Protein AF-A0A7S0N5S9-F1 (afdb_monomer)

Nearest PDB structures (foldseek):
  4yvo-assembly1_A  TM=8.922E-01  e=2.909E-02  Arabidopsis thaliana
  7t7t-assembly1_A  TM=8.648E-01  e=2.860E-01  Citrus unshiu
  3sf4-assembly3_C  TM=7.806E-01  e=2.323E-01  Homo sapiens
  8glv-assembly1_Lf  TM=6.794E-01  e=1.246E-01  Chlamydomonas reinhardtii
  4jhr-assembly1_A  TM=6.491E-01  e=4.114E-01  Mus musculus

Foldseek 3Di:
DVLVVVVVVLVVQLVCLDPPHPPPDVQVSLLSNLVSLQVVLVSCVVVVNLVSSLVSLVSSQVSVVVHPDHPQNLSSLQSNLVSCVVVVNNVSSVVSNVVSVVVVVVVVVD

Solvent-accessible surface area (backbone atoms only — not comparable to full-atom values): 5860 Å² total; per-residue (Å²): 116,68,70,61,52,50,49,54,52,40,53,50,50,45,56,56,37,36,94,92,32,89,59,85,49,69,64,66,31,46,55,54,32,24,53,35,25,41,52,49,14,55,52,26,43,78,72,68,37,44,71,60,12,49,57,27,35,55,51,17,51,57,46,46,76,74,42,97,78,61,97,59,66,34,58,53,25,46,52,48,17,55,46,30,43,78,70,71,39,48,73,62,13,52,51,26,43,50,53,20,48,54,47,50,55,56,66,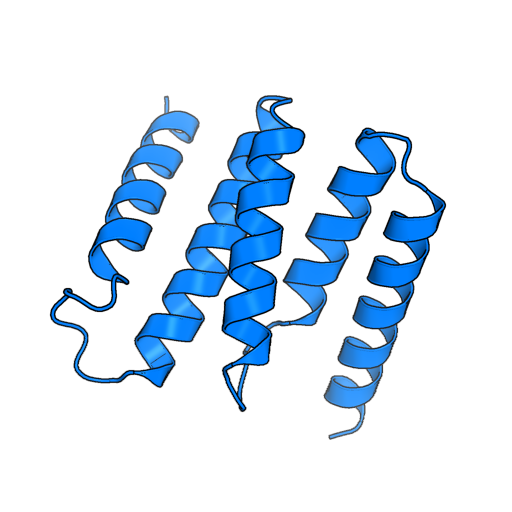73,75,112

pLDDT: mean 89.34, std 10.8, range [50.88, 98.31]

Organism: NCBI:txid233186

Structure (mmCIF, N/CA/C/O backbone):
data_AF-A0A7S0N5S9-F1
#
_entry.id   AF-A0A7S0N5S9-F1
#
loop_
_atom_site.group_PDB
_atom_site.id
_atom_site.type_symbol
_atom_site.label_atom_id
_atom_site.label_alt_id
_atom_site.label_comp_id
_atom_site.label_asym_id
_atom_site.label_entity_id
_atom_site.label_seq_id
_atom_site.pdbx_PDB_ins_code
_atom_site.Cartn_x
_atom_site.Cartn_y
_atom_site.Cartn_z
_atom_site.occupancy
_atom_site.B_iso_or_equiv
_atom_site.auth_seq_id
_atom_site.auth_comp_id
_atom_site.auth_asym_id
_atom_site.auth_atom_id
_atom_site.pdbx_PDB_model_num
ATOM 1 N N . GLU A 1 1 ? -14.930 15.633 -8.779 1.00 61.25 1 GLU A N 1
ATOM 2 C CA . GLU A 1 1 ? -14.316 15.708 -10.122 1.00 61.25 1 GLU A CA 1
ATOM 3 C C . GLU A 1 1 ? -12.839 15.323 -10.116 1.00 61.25 1 GLU A C 1
ATOM 5 O O . GLU A 1 1 ? -12.475 14.407 -10.840 1.00 61.25 1 GLU A O 1
ATOM 10 N N . ASP A 1 2 ? -11.989 15.913 -9.269 1.00 78.44 2 ASP A N 1
ATOM 11 C CA . ASP A 1 2 ? -10.543 15.595 -9.294 1.00 78.44 2 ASP A CA 1
ATOM 12 C C . ASP A 1 2 ? -10.176 14.230 -8.695 1.00 78.44 2 ASP A C 1
ATOM 14 O O . ASP A 1 2 ? -9.189 13.610 -9.092 1.00 78.44 2 ASP A O 1
ATOM 18 N N . TYR A 1 3 ? -11.014 13.709 -7.794 1.00 77.38 3 TYR A N 1
ATOM 19 C CA . TYR A 1 3 ? -10.805 12.396 -7.183 1.00 77.38 3 TYR A CA 1
ATOM 20 C C . TYR A 1 3 ? -10.887 11.249 -8.201 1.00 77.38 3 TYR A C 1
ATOM 22 O O . TYR A 1 3 ? -10.079 10.326 -8.170 1.00 77.38 3 TYR A O 1
ATOM 30 N N . ASP A 1 4 ? -11.829 11.325 -9.141 1.00 83.38 4 ASP A N 1
ATOM 31 C CA . ASP A 1 4 ? -12.010 10.290 -10.160 1.00 83.38 4 ASP A CA 1
ATOM 32 C C . ASP A 1 4 ? -10.986 10.450 -11.304 1.00 83.38 4 ASP A C 1
ATOM 34 O O . ASP A 1 4 ? -10.510 9.456 -11.844 1.00 83.38 4 ASP A O 1
ATOM 38 N N . LYS A 1 5 ? -10.513 11.675 -11.588 1.00 89.69 5 LYS A N 1
ATOM 39 C CA . LYS A 1 5 ? -9.351 11.894 -12.475 1.00 89.69 5 LYS A CA 1
ATOM 40 C C . LYS A 1 5 ? -8.073 11.260 -11.918 1.00 89.69 5 LYS A C 1
ATOM 42 O O . LYS A 1 5 ? -7.307 10.665 -12.672 1.00 89.69 5 LYS A O 1
ATOM 47 N N . SER A 1 6 ? -7.849 11.353 -10.604 1.00 88.00 6 SER A N 1
ATOM 48 C CA . SER A 1 6 ? -6.721 10.683 -9.939 1.00 88.00 6 SER A CA 1
ATOM 49 C C . SER A 1 6 ? -6.774 9.167 -10.144 1.00 88.00 6 SER A C 1
ATOM 51 O O . SER A 1 6 ? -5.766 8.547 -10.481 1.00 88.00 6 SER A O 1
ATOM 53 N N . TYR A 1 7 ? -7.965 8.571 -10.049 1.00 91.38 7 TYR A N 1
ATOM 54 C CA . TYR A 1 7 ? -8.152 7.152 -10.339 1.00 91.38 7 TYR A CA 1
ATOM 55 C C . TYR A 1 7 ? -7.771 6.782 -11.774 1.00 91.38 7 TYR A C 1
ATOM 57 O O . TYR A 1 7 ? -7.017 5.831 -11.969 1.00 91.38 7 TYR A O 1
ATOM 65 N N . GLU A 1 8 ? -8.232 7.543 -12.768 1.00 92.94 8 GLU A N 1
ATOM 66 C CA . GLU A 1 8 ? -7.880 7.307 -14.175 1.00 92.94 8 GLU A CA 1
ATOM 67 C C . GLU A 1 8 ? -6.361 7.366 -14.402 1.00 92.94 8 GLU A C 1
ATOM 69 O O . GLU A 1 8 ? -5.780 6.493 -15.054 1.00 92.94 8 GLU A O 1
ATOM 74 N N . LEU A 1 9 ? -5.686 8.348 -13.795 1.00 93.25 9 LEU A N 1
ATOM 75 C CA . LEU A 1 9 ? -4.228 8.465 -13.855 1.00 93.25 9 LEU A CA 1
ATOM 76 C C . LEU A 1 9 ? -3.528 7.263 -13.205 1.00 93.25 9 LEU A C 1
ATOM 78 O O . LEU A 1 9 ? -2.589 6.715 -13.785 1.00 93.25 9 LEU A O 1
ATOM 82 N N . LEU A 1 10 ? -4.008 6.804 -12.048 1.00 93.38 10 LEU A N 1
ATOM 83 C CA . LEU A 1 10 ? -3.471 5.623 -11.366 1.00 93.38 10 LEU A CA 1
ATOM 84 C C . LEU A 1 10 ? -3.692 4.337 -12.174 1.00 93.38 10 LEU A C 1
ATOM 86 O O . LEU A 1 10 ? -2.798 3.496 -12.253 1.00 93.38 10 LEU A O 1
ATOM 90 N N . ARG A 1 11 ? -4.849 4.181 -12.826 1.00 93.25 11 ARG A N 1
ATOM 91 C CA . ARG A 1 11 ? -5.130 3.047 -13.723 1.00 93.25 11 ARG A CA 1
ATOM 92 C C . ARG A 1 11 ? -4.207 3.044 -14.935 1.00 93.25 11 ARG A C 1
ATOM 94 O O . ARG A 1 11 ? -3.698 1.989 -15.315 1.00 93.25 11 ARG A O 1
ATOM 101 N N . LYS A 1 12 ? -3.940 4.218 -15.510 1.00 92.06 12 LYS A N 1
ATOM 102 C CA . LYS A 1 12 ? -2.970 4.369 -16.597 1.00 92.06 12 LYS A CA 1
ATOM 103 C C . LYS A 1 12 ? -1.550 4.024 -16.136 1.00 92.06 12 LYS A C 1
ATOM 105 O O . LYS A 1 12 ? -0.857 3.289 -16.835 1.00 92.06 12 LYS A O 1
ATOM 110 N N . ALA A 1 13 ? -1.132 4.483 -14.956 1.00 90.75 13 ALA A N 1
ATOM 111 C CA . ALA A 1 13 ? 0.166 4.134 -14.375 1.00 90.75 13 ALA A CA 1
ATOM 112 C C . ALA A 1 13 ? 0.304 2.618 -14.111 1.00 90.75 13 ALA A C 1
ATOM 114 O O . ALA A 1 13 ? 1.338 2.025 -14.423 1.00 90.75 13 ALA A O 1
ATOM 115 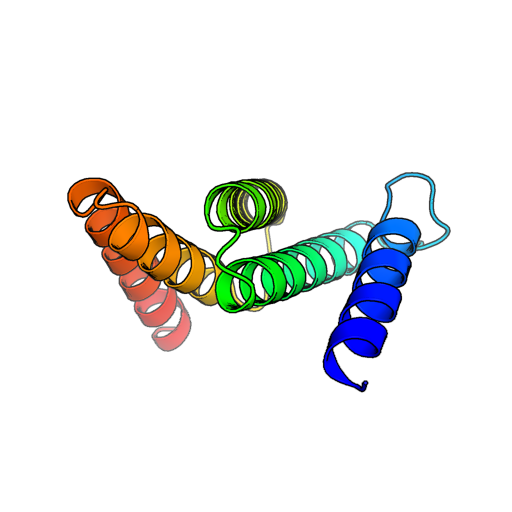N N . GLU A 1 14 ? -0.748 1.950 -13.626 1.00 90.88 14 GLU A N 1
ATOM 116 C CA . GLU A 1 14 ? -0.749 0.491 -13.422 1.00 90.88 14 GLU A CA 1
ATOM 117 C C . GLU A 1 14 ? -0.578 -0.268 -14.753 1.00 90.88 14 GLU A C 1
ATOM 119 O O . GLU A 1 14 ? 0.122 -1.284 -14.815 1.00 90.88 14 GLU A O 1
ATOM 124 N N . ALA A 1 15 ? -1.196 0.231 -15.829 1.00 89.81 15 ALA A N 1
ATOM 125 C CA . ALA A 1 15 ? -1.061 -0.334 -17.169 1.00 89.81 15 ALA A CA 1
ATOM 126 C C . ALA A 1 15 ? 0.363 -0.154 -17.728 1.00 89.81 15 ALA A C 1
ATOM 128 O O . ALA A 1 15 ? 0.950 -1.101 -18.249 1.00 89.81 15 ALA A O 1
ATOM 129 N N . LEU A 1 16 ? 0.948 1.035 -17.564 1.00 87.56 16 LEU A N 1
ATOM 130 C CA . LEU A 1 16 ? 2.304 1.353 -18.032 1.00 87.56 16 LEU A CA 1
ATOM 131 C C . LEU A 1 16 ? 3.410 0.639 -17.246 1.00 87.56 16 LEU A C 1
ATOM 133 O O . LEU A 1 16 ? 4.539 0.547 -17.716 1.00 87.56 16 LEU A O 1
ATOM 137 N N . THR A 1 17 ? 3.094 0.116 -16.065 1.00 86.06 17 THR A N 1
ATOM 138 C CA . THR A 1 17 ? 4.026 -0.647 -15.227 1.00 86.06 17 THR A CA 1
ATOM 139 C C . THR A 1 17 ? 3.821 -2.160 -15.337 1.00 86.06 17 THR A C 1
ATOM 141 O O . THR A 1 17 ? 4.348 -2.922 -14.524 1.00 86.06 17 THR A O 1
ATOM 144 N N . GLN A 1 18 ? 3.043 -2.640 -16.316 1.00 81.62 18 GLN A N 1
ATOM 145 C CA . GLN A 1 18 ? 2.936 -4.076 -16.587 1.00 81.62 18 GLN A CA 1
ATOM 146 C C . GLN A 1 18 ? 4.247 -4.665 -17.139 1.00 81.62 18 GLN A C 1
ATOM 148 O O . GLN A 1 18 ? 5.048 -3.951 -17.748 1.00 81.62 18 GLN A O 1
ATOM 153 N N . PRO A 1 19 ? 4.483 -5.980 -16.960 1.00 70.19 19 PRO A N 1
ATOM 154 C CA . PRO A 1 19 ? 5.649 -6.657 -17.532 1.00 70.19 19 PRO A CA 1
ATOM 155 C C . PRO A 1 19 ? 5.774 -6.480 -19.056 1.00 70.19 19 PRO A C 1
ATOM 157 O O . PRO A 1 19 ? 6.884 -6.430 -19.575 1.00 70.19 19 PRO A O 1
ATOM 160 N N . SER A 1 20 ? 4.647 -6.318 -19.756 1.00 68.25 20 SER A N 1
ATOM 161 C CA . SER A 1 20 ? 4.560 -6.082 -21.204 1.00 68.25 20 SER A CA 1
ATOM 162 C C . SER A 1 20 ? 4.865 -4.643 -21.643 1.00 68.25 20 SER A C 1
ATOM 164 O O . SER A 1 20 ? 4.927 -4.377 -22.841 1.00 68.25 20 SER A O 1
ATOM 166 N N . ALA A 1 21 ? 5.024 -3.705 -20.706 1.00 61.09 21 ALA A N 1
ATOM 167 C CA . ALA A 1 21 ? 5.209 -2.290 -21.003 1.00 61.09 21 ALA A CA 1
ATOM 168 C C . ALA A 1 21 ? 6.694 -1.892 -21.100 1.00 61.09 21 ALA A C 1
ATOM 170 O O . ALA A 1 21 ? 7.559 -2.468 -20.441 1.00 61.09 21 ALA A O 1
ATOM 171 N N . PHE A 1 22 ? 6.952 -0.859 -21.908 1.00 58.94 22 PHE A N 1
ATOM 172 C CA . PHE A 1 22 ? 8.239 -0.347 -22.417 1.00 58.94 22 PHE A CA 1
ATOM 173 C C . PHE A 1 22 ? 9.269 0.129 -21.362 1.00 58.94 22 PHE A C 1
ATOM 175 O O . PHE A 1 22 ? 10.305 0.683 -21.718 1.00 58.94 22 PHE A O 1
ATOM 182 N N . LEU A 1 23 ? 9.017 -0.043 -20.060 1.00 59.84 23 LEU A N 1
ATOM 183 C CA . LEU A 1 23 ? 9.957 0.371 -19.014 1.00 59.84 23 LEU A CA 1
ATOM 184 C C . LEU A 1 23 ? 11.187 -0.550 -19.022 1.00 59.84 23 LEU A C 1
ATOM 186 O O . LEU A 1 23 ? 11.120 -1.693 -18.570 1.00 59.84 23 LEU A O 1
ATOM 190 N N . ALA A 1 24 ? 12.303 -0.038 -19.545 1.00 57.44 24 ALA A N 1
ATOM 191 C CA . ALA A 1 24 ? 13.542 -0.787 -19.759 1.00 57.44 24 ALA A CA 1
ATOM 192 C C . ALA A 1 24 ? 14.155 -1.340 -18.459 1.00 57.44 24 ALA A C 1
ATOM 194 O O . ALA A 1 24 ? 14.736 -2.422 -18.465 1.00 57.44 24 ALA A O 1
ATOM 195 N N . GLU A 1 25 ? 13.963 -0.657 -17.327 1.00 69.88 25 GLU A N 1
ATOM 196 C CA . GLU A 1 25 ? 14.490 -1.092 -16.033 1.00 69.88 25 GLU A CA 1
ATOM 197 C C . GLU A 1 25 ? 13.439 -1.852 -15.215 1.00 69.88 25 GLU A C 1
ATOM 199 O O . GLU A 1 25 ? 12.408 -1.309 -14.805 1.00 69.88 25 GLU A O 1
ATOM 204 N N . HIS A 1 26 ? 13.717 -3.133 -14.956 1.00 76.38 26 HIS A N 1
ATOM 205 C CA . HIS A 1 26 ? 12.857 -4.023 -14.170 1.00 76.38 26 HIS A CA 1
ATOM 206 C C . HIS A 1 26 ? 12.578 -3.460 -12.764 1.00 76.38 26 HIS A C 1
ATOM 208 O O . HIS A 1 26 ? 11.426 -3.417 -12.342 1.00 76.38 26 HIS A O 1
ATOM 214 N N . LYS A 1 27 ? 13.605 -2.932 -12.086 1.00 80.50 27 LYS A N 1
ATOM 215 C CA . LYS A 1 27 ? 13.517 -2.357 -10.733 1.00 80.50 27 LYS A CA 1
ATOM 216 C C . LYS A 1 27 ? 12.595 -1.137 -10.656 1.00 80.50 27 LYS A C 1
ATOM 218 O O . LYS A 1 27 ? 11.599 -1.165 -9.939 1.00 80.50 27 LYS A O 1
ATOM 223 N N . SER A 1 28 ? 12.896 -0.088 -11.428 1.00 82.19 28 SER A N 1
ATOM 224 C CA . SER A 1 28 ? 12.124 1.166 -11.430 1.00 82.19 28 SER A CA 1
ATOM 225 C C . SER A 1 28 ? 10.641 0.918 -11.729 1.00 82.19 28 SER A C 1
ATOM 227 O O . SER A 1 28 ? 9.749 1.454 -11.069 1.00 82.19 28 SER A O 1
ATOM 229 N N . ARG A 1 29 ? 10.363 -0.004 -12.658 1.00 86.38 29 ARG A N 1
ATOM 230 C CA . ARG A 1 29 ? 9.003 -0.449 -12.964 1.00 86.38 29 ARG A CA 1
ATOM 231 C C . ARG A 1 29 ? 8.306 -1.106 -11.775 1.00 86.38 29 ARG A C 1
ATOM 233 O O . ARG A 1 29 ? 7.139 -0.796 -11.545 1.00 86.38 29 ARG A O 1
ATOM 240 N N . LEU A 1 30 ? 8.965 -2.020 -11.061 1.00 87.06 30 LEU A N 1
ATOM 241 C CA . LEU A 1 30 ? 8.366 -2.704 -9.912 1.00 87.06 30 LEU A CA 1
ATOM 242 C C . LEU A 1 30 ? 8.082 -1.734 -8.759 1.00 87.06 30 LEU A C 1
ATOM 244 O O . LEU A 1 30 ? 6.970 -1.760 -8.230 1.00 87.06 30 LEU A O 1
ATOM 248 N N . ASN A 1 31 ? 9.010 -0.823 -8.454 1.00 87.62 31 ASN A N 1
ATOM 249 C CA . ASN A 1 31 ? 8.808 0.200 -7.420 1.00 87.62 31 ASN A CA 1
ATOM 250 C C . ASN A 1 31 ? 7.643 1.131 -7.785 1.00 87.62 31 ASN A C 1
ATOM 252 O O . ASN A 1 31 ? 6.724 1.334 -6.988 1.00 87.62 31 ASN A O 1
ATOM 256 N N . LEU A 1 32 ? 7.596 1.612 -9.03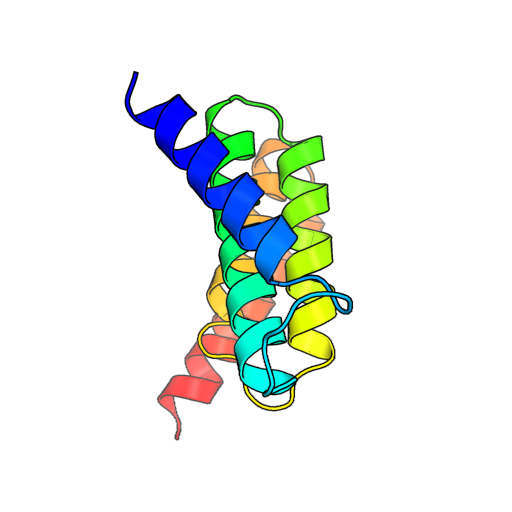3 1.00 89.12 32 LEU A N 1
ATOM 257 C CA . LEU A 1 32 ? 6.491 2.447 -9.508 1.00 89.12 32 LEU A CA 1
ATOM 258 C C . LEU A 1 32 ? 5.147 1.698 -9.485 1.00 89.12 32 LEU A C 1
ATOM 260 O O . LEU A 1 32 ? 4.106 2.281 -9.165 1.00 89.12 32 LEU A O 1
ATOM 264 N N . ARG A 1 33 ? 5.153 0.396 -9.792 1.00 91.38 33 ARG A N 1
ATOM 265 C CA . ARG A 1 33 ? 3.965 -0.463 -9.735 1.00 91.38 33 ARG A CA 1
ATOM 266 C C . ARG A 1 33 ? 3.455 -0.626 -8.305 1.00 91.38 33 ARG A C 1
ATOM 268 O O . ARG A 1 33 ? 2.253 -0.483 -8.084 1.00 91.38 33 ARG A O 1
ATOM 275 N N . ALA A 1 34 ? 4.342 -0.905 -7.351 1.00 92.56 34 ALA A N 1
ATOM 276 C CA . ALA A 1 34 ? 3.993 -1.030 -5.938 1.00 92.56 34 ALA A CA 1
ATOM 277 C C . ALA A 1 34 ? 3.396 0.280 -5.398 1.00 92.56 34 ALA A C 1
ATOM 279 O O . ALA A 1 34 ? 2.299 0.274 -4.836 1.00 92.56 34 ALA A O 1
ATOM 280 N N . LEU A 1 35 ? 4.032 1.420 -5.690 1.00 92.12 35 LEU A N 1
ATOM 281 C CA . LEU A 1 35 ? 3.535 2.745 -5.312 1.00 92.12 35 LEU A CA 1
ATOM 282 C C . LEU A 1 35 ? 2.161 3.056 -5.928 1.00 92.12 35 LEU A C 1
ATOM 284 O O . LEU A 1 35 ? 1.254 3.541 -5.248 1.00 92.12 35 LEU A O 1
ATOM 288 N N . THR A 1 36 ? 1.967 2.720 -7.205 1.00 94.38 36 THR A N 1
ATOM 289 C CA . THR A 1 36 ? 0.671 2.888 -7.881 1.00 94.38 36 THR A CA 1
ATOM 290 C C . THR A 1 36 ? -0.424 2.051 -7.215 1.00 94.38 36 THR A C 1
ATOM 292 O O . THR A 1 36 ? -1.531 2.541 -6.980 1.00 94.38 36 THR A O 1
ATOM 295 N N . LEU A 1 37 ? -0.124 0.796 -6.870 1.00 95.38 37 LEU A N 1
ATOM 296 C CA . LEU A 1 37 ? -1.056 -0.098 -6.182 1.00 95.38 37 LEU A CA 1
ATOM 297 C C . LEU A 1 37 ? -1.379 0.380 -4.761 1.00 95.38 37 LEU A C 1
ATOM 299 O O . LEU A 1 37 ? -2.538 0.300 -4.356 1.00 95.38 37 LEU A O 1
ATOM 303 N N . ASN A 1 38 ? -0.405 0.939 -4.041 1.00 95.56 38 ASN A N 1
ATOM 304 C CA . ASN A 1 38 ? -0.627 1.589 -2.749 1.00 95.56 38 ASN A CA 1
ATOM 305 C C . ASN A 1 38 ? -1.635 2.737 -2.857 1.00 95.56 38 ASN A C 1
ATOM 307 O O . ASN A 1 38 ? -2.621 2.784 -2.117 1.00 95.56 38 ASN A O 1
ATOM 311 N N . ASN A 1 39 ? -1.447 3.617 -3.840 1.00 95.38 39 ASN A N 1
ATOM 312 C CA . ASN A 1 39 ? -2.348 4.743 -4.074 1.00 95.38 39 ASN A CA 1
ATOM 313 C C . ASN A 1 39 ? -3.754 4.290 -4.497 1.00 95.38 39 ASN A C 1
ATOM 315 O O . ASN A 1 39 ? -4.747 4.845 -4.023 1.00 95.38 39 ASN A O 1
ATOM 319 N N . LEU A 1 40 ? -3.868 3.238 -5.317 1.00 96.00 40 LEU A N 1
ATOM 320 C CA . LEU A 1 40 ? -5.158 2.604 -5.617 1.00 96.00 40 LEU A CA 1
ATOM 321 C C . LEU A 1 40 ? -5.806 2.001 -4.362 1.00 96.00 40 LEU A C 1
ATOM 323 O O . LEU A 1 40 ? -7.023 2.089 -4.197 1.00 96.00 40 LEU A O 1
ATOM 327 N N . GLY A 1 41 ? -5.008 1.436 -3.454 1.00 96.12 41 GLY A N 1
ATOM 328 C CA . GLY A 1 41 ? -5.454 0.978 -2.140 1.00 96.12 41 GLY A CA 1
ATOM 329 C C . GLY A 1 41 ? -6.104 2.103 -1.332 1.00 96.12 41 GLY A C 1
ATOM 330 O O . GLY A 1 41 ? -7.252 1.978 -0.899 1.00 96.12 41 GLY A O 1
ATOM 331 N N . CYS A 1 42 ? -5.415 3.238 -1.206 1.00 95.00 42 CYS A N 1
ATOM 332 C CA . CYS A 1 42 ? -5.940 4.448 -0.568 1.00 95.00 42 CYS A CA 1
ATOM 333 C C . CYS A 1 42 ? -7.202 4.980 -1.263 1.00 95.00 42 CYS A C 1
ATOM 335 O O . CYS A 1 42 ? -8.148 5.399 -0.591 1.00 95.00 42 CYS A O 1
ATOM 337 N N . PHE A 1 43 ? -7.255 4.918 -2.597 1.00 95.31 43 PHE A N 1
ATOM 338 C CA . PHE A 1 43 ? -8.441 5.302 -3.356 1.00 95.31 43 PHE A CA 1
ATOM 339 C C . PHE A 1 43 ? -9.655 4.434 -3.015 1.00 95.31 43 PHE A C 1
ATOM 341 O O . PHE A 1 43 ? -10.7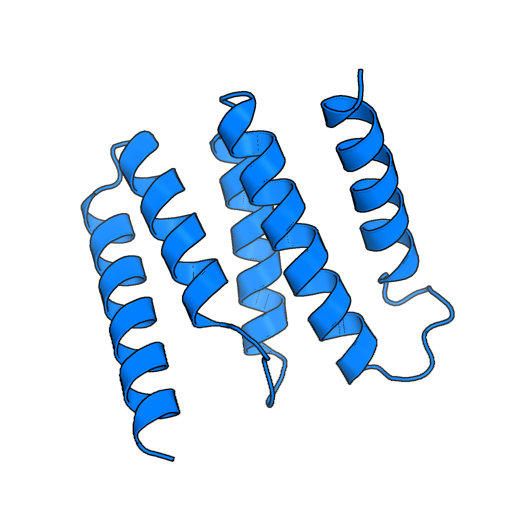31 4.937 -2.697 1.00 95.31 43 PHE A O 1
ATOM 348 N N . TYR A 1 44 ? -9.495 3.112 -3.035 1.00 95.75 44 TYR A N 1
ATOM 349 C CA . TYR A 1 44 ? -10.591 2.208 -2.700 1.00 95.75 44 TYR A CA 1
ATOM 350 C C . TYR A 1 44 ? -11.003 2.312 -1.230 1.00 95.75 44 TYR A C 1
ATOM 352 O O . TYR A 1 44 ? -12.194 2.195 -0.935 1.00 95.75 44 TYR A O 1
ATOM 360 N N . LYS A 1 45 ? -10.057 2.591 -0.324 1.00 95.31 45 LYS A N 1
ATOM 361 C CA . LYS A 1 45 ? -10.332 2.868 1.092 1.00 95.31 45 LYS A CA 1
ATOM 362 C C . LYS A 1 45 ? -11.309 4.026 1.259 1.00 95.31 45 LYS A C 1
ATOM 364 O O . LYS A 1 45 ? -12.312 3.875 1.948 1.00 95.31 45 LYS A O 1
ATOM 369 N N . SER A 1 46 ? -11.034 5.165 0.623 1.00 93.69 46 SER A N 1
ATOM 370 C CA . SER A 1 46 ? -11.864 6.369 0.771 1.00 93.69 46 SER A CA 1
ATOM 371 C C . SER A 1 46 ? -13.289 6.167 0.243 1.00 93.69 46 SER A C 1
ATOM 373 O O . SER A 1 46 ? -14.235 6.743 0.768 1.00 93.69 46 SER A O 1
ATOM 375 N N . LYS A 1 47 ? -13.453 5.306 -0.771 1.00 93.94 47 LYS A N 1
ATOM 376 C CA . LYS A 1 47 ? -14.750 4.917 -1.341 1.00 93.94 47 LYS A CA 1
ATOM 377 C C . LYS A 1 47 ? -15.442 3.804 -0.536 1.00 93.94 47 LYS A C 1
ATOM 379 O O . LYS A 1 47 ? -16.436 3.258 -1.008 1.00 93.94 47 LYS A O 1
ATOM 384 N N . GLY A 1 48 ? -14.900 3.400 0.618 1.00 95.00 48 GLY A N 1
ATOM 385 C CA . GLY A 1 48 ? -15.430 2.318 1.457 1.00 95.00 48 GLY A CA 1
ATOM 386 C C . GLY A 1 48 ? -15.263 0.910 0.870 1.00 95.00 48 GLY A C 1
ATOM 387 O O . GLY A 1 48 ? -15.755 -0.069 1.427 1.00 95.00 48 GLY A O 1
ATOM 388 N N . LYS A 1 49 ? -14.545 0.760 -0.249 1.00 97.06 49 LYS A N 1
ATOM 389 C CA . LYS A 1 49 ? -14.316 -0.521 -0.935 1.00 97.06 49 LYS A CA 1
ATOM 390 C C . LYS A 1 49 ? -13.122 -1.259 -0.324 1.00 97.06 49 LYS A C 1
ATOM 392 O O . LYS A 1 49 ? -12.136 -1.547 -1.000 1.00 97.06 49 LYS A O 1
ATOM 397 N N . LEU A 1 50 ? -13.222 -1.597 0.960 1.00 97.06 50 LEU A N 1
ATOM 398 C CA . LEU A 1 50 ? -12.114 -2.135 1.764 1.00 97.06 50 LEU A CA 1
ATOM 399 C C . LEU A 1 50 ? -11.501 -3.425 1.198 1.00 97.06 50 LEU A C 1
ATOM 401 O O . LEU A 1 50 ? -10.285 -3.574 1.181 1.00 97.06 50 LEU A O 1
ATOM 405 N N . HIS A 1 51 ? -12.314 -4.332 0.654 1.00 97.56 51 HIS A N 1
ATOM 406 C CA . HIS A 1 51 ? -11.811 -5.563 0.031 1.00 97.56 51 HIS A CA 1
ATOM 407 C C . HIS A 1 51 ? -11.026 -5.303 -1.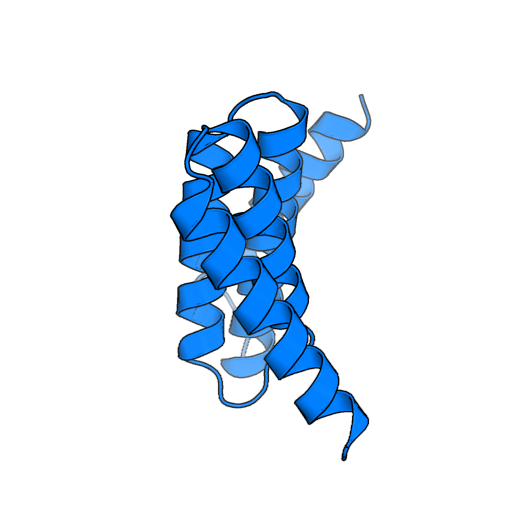263 1.00 97.56 51 HIS A C 1
ATOM 409 O O . HIS A 1 51 ? -10.074 -6.021 -1.564 1.00 97.56 51 HIS A O 1
ATOM 415 N N . ALA A 1 52 ? -11.411 -4.285 -2.040 1.00 97.12 52 ALA A N 1
ATOM 416 C CA . ALA A 1 52 ? -10.656 -3.884 -3.225 1.00 97.12 52 ALA A CA 1
ATOM 417 C C . ALA A 1 52 ? -9.340 -3.207 -2.823 1.00 97.12 52 ALA A C 1
ATOM 419 O O . ALA A 1 52 ? -8.301 -3.518 -3.400 1.00 97.12 52 ALA A O 1
ATOM 420 N N . ALA A 1 53 ? -9.378 -2.363 -1.785 1.00 97.75 53 ALA A N 1
ATOM 421 C CA . ALA A 1 53 ? -8.184 -1.758 -1.206 1.00 97.75 53 ALA A CA 1
ATOM 422 C C . ALA A 1 53 ? -7.187 -2.826 -0.740 1.00 97.75 53 ALA A C 1
ATOM 424 O O . ALA A 1 53 ? -6.025 -2.792 -1.136 1.00 97.75 53 ALA A O 1
ATOM 425 N N . LEU A 1 54 ? -7.665 -3.822 0.013 1.00 97.94 54 LEU A N 1
ATOM 426 C CA . LEU A 1 54 ? -6.848 -4.930 0.501 1.00 97.94 54 LEU A CA 1
ATOM 427 C C . LEU A 1 54 ? -6.169 -5.686 -0.649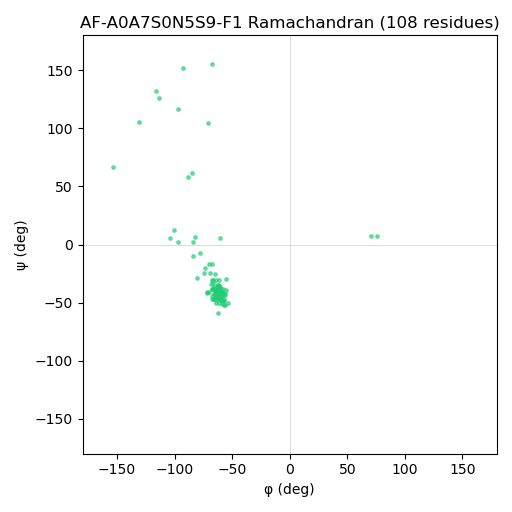 1.00 97.94 54 LEU A C 1
ATOM 429 O O . LEU A 1 54 ? -4.962 -5.880 -0.622 1.00 97.94 54 LEU A O 1
ATOM 433 N N . LYS A 1 55 ? -6.913 -6.023 -1.713 1.00 98.00 55 LYS A N 1
ATOM 434 C CA . LYS A 1 55 ? -6.351 -6.693 -2.900 1.00 98.00 55 LYS A CA 1
ATOM 435 C C . LYS A 1 55 ? -5.259 -5.875 -3.593 1.00 98.00 55 LYS A C 1
ATOM 437 O O . LYS A 1 55 ? -4.333 -6.463 -4.147 1.00 98.00 55 LYS A O 1
ATOM 442 N N . CYS A 1 56 ? -5.385 -4.550 -3.632 1.00 97.12 56 CYS A N 1
ATOM 443 C CA . CYS A 1 56 ? -4.351 -3.679 -4.193 1.00 97.12 56 CYS A CA 1
ATOM 444 C C . CYS A 1 56 ? -3.090 -3.694 -3.326 1.00 97.12 56 CYS A C 1
ATOM 446 O O . CYS A 1 56 ? -2.000 -3.903 -3.852 1.00 97.12 56 CYS A O 1
ATOM 448 N N . LEU A 1 57 ? -3.251 -3.552 -2.011 1.00 97.44 57 LEU A N 1
ATOM 449 C CA . LEU A 1 57 ? -2.141 -3.532 -1.060 1.00 97.44 57 LEU A CA 1
ATOM 450 C C . LEU A 1 57 ? -1.422 -4.887 -0.958 1.00 97.44 57 LEU A C 1
ATOM 452 O O . LEU A 1 57 ? -0.199 -4.918 -0.935 1.00 97.44 57 LEU A O 1
ATOM 456 N N . ASP A 1 58 ? -2.146 -6.009 -1.015 1.00 96.94 58 ASP A N 1
ATOM 457 C CA . ASP A 1 58 ? -1.546 -7.353 -1.071 1.00 96.94 58 ASP A CA 1
ATOM 458 C C . ASP A 1 58 ? -0.679 -7.543 -2.321 1.00 96.94 58 ASP A C 1
ATOM 460 O O . ASP A 1 58 ? 0.352 -8.216 -2.289 1.00 96.94 58 ASP A O 1
ATOM 464 N N . LYS A 1 59 ? -1.098 -6.971 -3.456 1.00 95.19 59 LYS A N 1
ATOM 465 C CA . LYS A 1 59 ? -0.290 -6.994 -4.679 1.00 95.19 59 LYS A CA 1
ATOM 466 C C . LYS A 1 59 ? 0.940 -6.103 -4.544 1.00 95.19 59 LYS A C 1
ATOM 468 O O . LYS A 1 59 ? 1.993 -6.522 -5.003 1.00 95.19 59 LYS A O 1
ATOM 473 N N . ALA A 1 60 ? 0.810 -4.918 -3.942 1.00 95.25 60 ALA A N 1
ATOM 474 C CA . ALA A 1 60 ? 1.944 -4.029 -3.690 1.00 95.25 60 ALA A CA 1
ATOM 475 C C . ALA A 1 60 ? 2.997 -4.734 -2.826 1.00 95.25 60 ALA A C 1
ATOM 477 O O . ALA A 1 60 ? 4.136 -4.871 -3.258 1.00 95.25 60 ALA A O 1
ATOM 478 N N . LEU A 1 61 ? 2.574 -5.314 -1.699 1.00 95.25 61 LEU A N 1
ATOM 479 C CA . LEU A 1 61 ? 3.459 -6.023 -0.777 1.00 95.25 61 LEU A CA 1
ATOM 480 C C . LEU A 1 61 ? 4.203 -7.183 -1.454 1.00 95.25 61 LEU A C 1
ATOM 482 O O . LEU A 1 61 ? 5.398 -7.361 -1.256 1.00 95.25 61 LEU A O 1
ATOM 486 N N . LYS A 1 62 ? 3.523 -7.965 -2.303 1.00 93.25 62 LYS A N 1
ATOM 487 C CA . LYS A 1 62 ? 4.173 -9.052 -3.055 1.00 93.25 62 LYS A CA 1
ATOM 488 C C . LYS A 1 62 ? 5.251 -8.559 -4.016 1.00 93.25 62 LYS A C 1
ATOM 490 O O . LYS A 1 62 ? 6.218 -9.275 -4.226 1.00 93.25 62 LYS A O 1
ATOM 495 N N . LEU A 1 63 ? 5.066 -7.387 -4.622 1.00 90.81 63 LEU A N 1
ATOM 496 C CA . LEU A 1 63 ? 6.076 -6.804 -5.507 1.00 90.81 63 LEU A CA 1
ATOM 497 C C . LEU A 1 63 ? 7.270 -6.299 -4.701 1.00 90.81 63 LEU A C 1
ATOM 499 O O . LEU A 1 63 ? 8.401 -6.536 -5.101 1.00 90.81 63 LEU A O 1
ATOM 503 N N . GLU A 1 64 ? 7.009 -5.662 -3.561 1.00 90.69 64 GLU A N 1
ATOM 504 C CA . GLU A 1 64 ? 8.042 -5.169 -2.646 1.00 90.69 64 GLU A CA 1
ATOM 505 C C . GLU A 1 64 ? 8.906 -6.316 -2.107 1.00 90.69 64 GLU A C 1
ATOM 507 O O . GLU A 1 64 ? 10.121 -6.193 -2.076 1.00 90.69 64 GLU A O 1
ATOM 512 N N . LEU A 1 65 ? 8.314 -7.476 -1.801 1.00 88.69 65 LEU A N 1
ATOM 513 C CA . LEU A 1 65 ? 9.051 -8.682 -1.394 1.00 88.69 65 LEU A CA 1
ATOM 514 C C . LEU A 1 65 ? 9.913 -9.309 -2.505 1.00 88.69 65 LEU A C 1
ATOM 516 O O . LEU A 1 65 ? 10.758 -10.151 -2.215 1.00 88.69 65 LEU A O 1
ATOM 520 N N . CYS A 1 66 ? 9.684 -8.955 -3.772 1.00 84.44 66 CYS A N 1
ATOM 521 C CA . CYS A 1 66 ? 10.488 -9.417 -4.906 1.00 84.44 66 CYS A CA 1
ATOM 522 C C . CYS A 1 66 ? 11.577 -8.410 -5.317 1.00 84.44 66 CYS A C 1
ATOM 524 O O . CYS A 1 66 ? 12.275 -8.654 -6.302 1.00 84.44 66 CYS A O 1
ATOM 526 N N . CYS A 1 67 ? 11.700 -7.288 -4.603 1.00 80.94 67 CYS A N 1
ATOM 527 C CA . CYS A 1 67 ? 12.682 -6.240 -4.852 1.00 80.94 67 CYS A CA 1
ATOM 528 C C . CYS A 1 67 ? 13.637 -6.119 -3.660 1.00 80.94 67 CYS A C 1
ATOM 530 O O . CYS A 1 67 ? 13.188 -5.982 -2.528 1.00 80.94 67 CYS A O 1
ATOM 532 N N . ASP A 1 68 ? 14.943 -6.070 -3.921 1.00 75.56 68 ASP A N 1
ATOM 533 C CA . ASP A 1 68 ? 15.947 -5.882 -2.860 1.00 75.56 68 ASP A CA 1
ATOM 534 C C . ASP A 1 68 ? 15.989 -4.439 -2.320 1.00 75.56 68 ASP A C 1
ATOM 536 O O . ASP A 1 68 ? 16.452 -4.196 -1.211 1.00 75.56 68 ASP A O 1
ATOM 540 N N . GLU A 1 69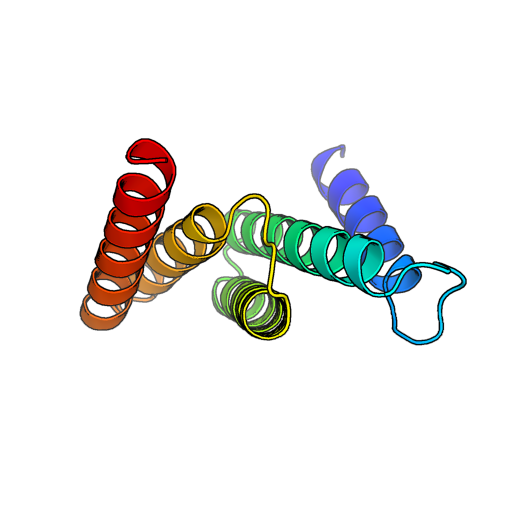 ? 15.483 -3.470 -3.090 1.00 77.25 69 GLU A N 1
ATOM 541 C CA . GLU A 1 69 ? 15.459 -2.051 -2.725 1.00 77.25 69 GLU A CA 1
ATOM 542 C C . GLU A 1 69 ? 14.063 -1.460 -2.945 1.00 77.25 69 GLU A C 1
ATOM 544 O O . GLU A 1 69 ? 13.645 -1.191 -4.079 1.00 77.25 69 GLU A O 1
ATOM 549 N N . VAL A 1 70 ? 13.353 -1.246 -1.839 1.00 81.38 70 VAL A N 1
ATOM 550 C CA . VAL A 1 70 ? 12.014 -0.654 -1.799 1.00 81.38 70 VAL A CA 1
ATOM 551 C C . VAL A 1 70 ? 12.094 0.692 -1.091 1.00 81.38 70 VAL A C 1
ATOM 553 O O . VAL A 1 70 ? 12.551 0.763 0.045 1.00 81.38 70 VAL A O 1
ATOM 556 N N . ASP A 1 71 ? 11.599 1.750 -1.735 1.00 80.12 71 ASP A N 1
ATOM 557 C CA . ASP A 1 71 ? 11.721 3.116 -1.204 1.00 80.12 71 ASP A CA 1
ATOM 558 C C . ASP A 1 71 ? 10.896 3.343 0.078 1.00 80.12 71 ASP A C 1
ATOM 560 O O . ASP A 1 71 ? 11.257 4.167 0.914 1.00 80.12 71 ASP A O 1
ATOM 564 N N . ASN A 1 72 ? 9.760 2.650 0.242 1.00 83.94 72 ASN A N 1
ATOM 565 C CA . ASN A 1 72 ? 8.882 2.821 1.407 1.00 83.94 72 ASN A CA 1
ATOM 566 C C . ASN A 1 72 ? 8.038 1.568 1.742 1.00 83.94 72 ASN A C 1
ATOM 568 O O . ASN A 1 72 ? 6.805 1.611 1.650 1.00 83.94 72 ASN A O 1
ATOM 572 N N . PRO A 1 73 ? 8.661 0.452 2.166 1.00 87.44 73 PRO A N 1
ATOM 573 C CA . PRO A 1 73 ? 7.933 -0.776 2.500 1.00 87.44 73 PRO A CA 1
ATOM 574 C C . PRO A 1 73 ? 7.034 -0.602 3.740 1.00 87.44 73 PRO A C 1
ATOM 576 O O . PRO A 1 73 ? 5.953 -1.190 3.832 1.00 87.44 73 PRO A O 1
ATOM 579 N N . ALA A 1 74 ? 7.420 0.266 4.683 1.00 93.62 74 ALA A N 1
ATOM 580 C CA . ALA A 1 74 ? 6.628 0.554 5.879 1.00 93.62 74 ALA A CA 1
ATOM 581 C C . ALA A 1 74 ? 5.253 1.164 5.541 1.00 93.62 74 ALA A C 1
ATOM 583 O O . ALA A 1 74 ? 4.247 0.835 6.178 1.00 93.62 74 ALA A O 1
ATOM 584 N N . GLY A 1 75 ? 5.180 2.003 4.501 1.00 95.19 75 GLY A N 1
ATOM 585 C CA . GLY A 1 75 ? 3.934 2.620 4.043 1.00 95.19 75 GLY A CA 1
ATOM 586 C C . GLY A 1 75 ? 2.861 1.600 3.645 1.00 95.19 75 GLY A C 1
ATOM 587 O O . GLY A 1 75 ? 1.696 1.742 4.031 1.00 95.19 75 GLY A O 1
ATOM 588 N N . THR A 1 76 ? 3.244 0.532 2.940 1.00 96.06 76 THR A N 1
ATOM 589 C CA . THR A 1 76 ? 2.331 -0.554 2.541 1.00 96.06 76 THR A CA 1
ATOM 590 C C . THR A 1 76 ? 1.747 -1.265 3.756 1.00 96.06 76 THR A C 1
ATOM 592 O O . THR A 1 76 ? 0.533 -1.478 3.841 1.00 96.06 76 THR A O 1
ATOM 595 N N . HIS A 1 77 ? 2.591 -1.572 4.744 1.00 97.50 77 HIS A N 1
ATOM 596 C CA . HIS A 1 77 ? 2.167 -2.200 5.993 1.00 97.50 77 HIS A CA 1
ATOM 597 C C . HIS A 1 77 ? 1.211 -1.311 6.804 1.00 97.50 77 HIS A C 1
ATOM 599 O O . HIS A 1 77 ? 0.194 -1.801 7.301 1.00 97.50 77 HIS A O 1
ATOM 605 N N . LEU A 1 78 ? 1.457 -0.000 6.888 1.00 97.56 78 LEU A N 1
ATOM 606 C CA . LEU A 1 78 ? 0.540 0.929 7.562 1.00 97.56 78 LEU A CA 1
ATOM 607 C C . LEU A 1 78 ? -0.827 0.998 6.871 1.00 97.56 78 LEU A C 1
ATOM 609 O O . LEU A 1 78 ? -1.868 0.982 7.536 1.00 97.56 78 LEU A O 1
ATOM 613 N N . ASN A 1 79 ? -0.845 1.013 5.537 1.00 97.56 79 ASN A N 1
ATOM 614 C CA . ASN A 1 79 ? -2.090 0.985 4.776 1.00 97.56 79 ASN A CA 1
ATOM 615 C C . ASN A 1 79 ? -2.858 -0.325 5.004 1.00 97.56 79 ASN A C 1
ATOM 617 O O . ASN A 1 79 ? -4.069 -0.286 5.237 1.00 97.56 79 ASN A O 1
ATOM 621 N N . LEU A 1 80 ? -2.170 -1.473 5.007 1.00 98.19 80 LEU A N 1
ATOM 622 C CA . LEU A 1 80 ? -2.770 -2.775 5.320 1.00 98.19 80 LEU A CA 1
ATOM 623 C C . LEU A 1 80 ? -3.352 -2.802 6.732 1.00 98.19 80 LEU A C 1
ATOM 625 O O . LEU A 1 80 ? -4.502 -3.207 6.904 1.00 98.19 80 LEU A O 1
ATOM 629 N N . CYS A 1 81 ? -2.610 -2.307 7.725 1.00 98.19 81 CYS A N 1
ATOM 630 C CA . CYS A 1 81 ? -3.083 -2.167 9.100 1.00 98.19 81 CYS A CA 1
ATOM 631 C C . CYS A 1 81 ? -4.401 -1.381 9.161 1.00 98.19 81 CYS A C 1
ATOM 633 O O . CYS A 1 81 ? -5.390 -1.859 9.725 1.00 98.19 81 CYS A O 1
ATOM 635 N N . ALA A 1 82 ? -4.454 -0.215 8.512 1.00 98.06 82 ALA A N 1
ATOM 636 C CA . ALA A 1 82 ? -5.649 0.620 8.505 1.00 98.06 82 ALA A CA 1
ATOM 637 C C . ALA A 1 82 ? -6.858 -0.088 7.868 1.00 98.06 82 ALA A C 1
ATOM 639 O O . ALA A 1 82 ? -7.959 -0.030 8.415 1.00 98.06 82 ALA A O 1
ATOM 640 N N . ILE A 1 83 ? -6.667 -0.774 6.734 1.00 98.19 83 ILE A N 1
ATOM 641 C CA . ILE A 1 83 ? -7.743 -1.517 6.058 1.00 98.19 83 ILE A CA 1
ATOM 642 C C . ILE A 1 83 ? -8.225 -2.697 6.897 1.00 98.19 83 ILE A C 1
ATOM 644 O O . ILE A 1 83 ? -9.428 -2.886 7.066 1.00 98.19 83 ILE A O 1
ATOM 648 N N . LEU A 1 84 ? -7.301 -3.488 7.440 1.00 98.31 84 LEU A N 1
ATOM 649 C CA . LEU A 1 84 ? -7.624 -4.654 8.257 1.00 98.31 84 LEU A CA 1
ATOM 650 C C . LEU A 1 84 ? -8.355 -4.252 9.538 1.00 98.31 84 LEU A C 1
ATOM 652 O O . LEU A 1 84 ? -9.311 -4.923 9.920 1.00 98.31 84 LEU A O 1
ATOM 656 N N . SER A 1 85 ? -7.967 -3.134 10.153 1.00 98.06 85 SER A N 1
ATOM 657 C CA . SER A 1 85 ? -8.660 -2.589 11.320 1.00 98.06 85 SER A CA 1
ATOM 658 C C . SER A 1 85 ? -10.103 -2.191 10.988 1.00 98.06 85 SER A C 1
ATOM 660 O O . SER A 1 85 ? -11.022 -2.574 11.707 1.00 98.06 85 SER A O 1
ATOM 662 N N . GLN A 1 86 ? -10.331 -1.521 9.851 1.00 97.56 86 GLN A N 1
ATOM 663 C CA . GLN A 1 86 ? -11.685 -1.173 9.390 1.00 97.56 86 GLN A CA 1
ATOM 664 C C . GLN A 1 86 ? -12.541 -2.400 9.035 1.00 97.56 86 GLN A C 1
ATOM 666 O O . GLN A 1 86 ? -13.763 -2.340 9.116 1.00 97.56 86 GLN A O 1
ATOM 671 N N . LEU A 1 87 ? -11.913 -3.521 8.671 1.00 97.69 87 LEU A N 1
ATOM 672 C CA . LEU A 1 87 ? -12.573 -4.811 8.445 1.00 97.69 87 LEU A CA 1
ATOM 673 C C . LEU A 1 87 ? -12.797 -5.624 9.738 1.00 97.69 87 LEU A C 1
ATOM 675 O O . LEU A 1 87 ? -13.253 -6.762 9.657 1.00 97.69 87 LEU A O 1
ATOM 679 N N . GLY A 1 88 ? -12.437 -5.099 10.916 1.00 97.81 88 GLY A N 1
ATOM 680 C CA . GLY A 1 88 ? -12.534 -5.813 12.198 1.00 97.81 88 GLY A CA 1
ATOM 681 C C . GLY A 1 88 ? -11.452 -6.882 12.415 1.00 97.81 88 GLY A C 1
ATOM 682 O O . GLY A 1 88 ? -11.479 -7.624 13.395 1.00 97.81 88 GLY A O 1
ATOM 683 N N . ARG A 1 89 ? -10.461 -6.975 11.522 1.00 98.12 89 ARG A N 1
ATOM 684 C CA . ARG A 1 89 ? -9.359 -7.950 11.577 1.00 98.12 89 ARG A CA 1
ATOM 685 C C . ARG A 1 89 ? -8.186 -7.407 12.396 1.00 98.12 89 ARG A C 1
ATOM 687 O O . ARG A 1 89 ? -7.064 -7.289 11.902 1.00 98.12 89 ARG A O 1
ATOM 694 N N . HIS A 1 90 ? -8.446 -7.067 13.656 1.00 97.44 90 HIS A N 1
ATOM 695 C CA . HIS A 1 90 ? -7.500 -6.337 14.507 1.00 97.44 90 HIS A CA 1
ATOM 696 C C . HIS A 1 90 ? -6.190 -7.090 14.776 1.00 97.44 90 HIS A C 1
ATOM 698 O O . HIS A 1 90 ? -5.131 -6.468 14.799 1.00 97.44 90 HIS A O 1
ATOM 704 N N . SER A 1 91 ? -6.222 -8.421 14.905 1.00 98.00 91 SER A N 1
ATOM 705 C CA . SER A 1 91 ? -5.005 -9.222 15.108 1.00 98.00 91 SER A CA 1
ATOM 706 C C . SER A 1 91 ? -4.042 -9.107 13.924 1.00 98.00 91 SER A C 1
ATOM 708 O O . SER A 1 91 ? -2.857 -8.855 14.118 1.00 98.00 91 SER A O 1
ATOM 710 N N . SER A 1 92 ? -4.552 -9.213 12.691 1.00 97.62 92 SER A N 1
ATOM 711 C CA . SER A 1 92 ? -3.738 -9.019 11.484 1.00 97.62 92 SER A CA 1
ATOM 712 C C . SER A 1 92 ? -3.283 -7.565 11.338 1.00 97.62 92 SER A C 1
ATOM 714 O O . SER A 1 92 ? -2.144 -7.316 10.958 1.00 97.62 92 SER A O 1
ATOM 716 N N . ALA A 1 93 ? -4.140 -6.595 11.675 1.00 98.31 93 ALA A N 1
ATOM 717 C CA . ALA A 1 93 ? -3.765 -5.182 11.655 1.00 98.31 93 ALA A CA 1
ATOM 718 C C . ALA A 1 93 ? -2.572 -4.893 12.582 1.00 98.31 93 ALA A C 1
ATOM 720 O O . ALA A 1 93 ? -1.615 -4.241 12.169 1.00 98.31 93 ALA A O 1
ATOM 721 N N . LEU A 1 94 ? -2.591 -5.446 13.801 1.00 98.25 94 LEU A N 1
ATOM 722 C CA . LEU A 1 94 ? -1.500 -5.318 14.765 1.00 98.25 94 LEU A CA 1
ATOM 723 C C . LEU A 1 94 ? -0.187 -5.905 14.233 1.00 98.25 94 LEU A C 1
ATOM 725 O O . LEU A 1 94 ? 0.865 -5.302 14.426 1.00 98.25 94 LEU A O 1
ATOM 729 N N . GLN A 1 95 ? -0.238 -7.051 13.549 1.00 98.19 95 GLN A N 1
ATOM 730 C CA . GLN A 1 95 ? 0.951 -7.640 12.923 1.00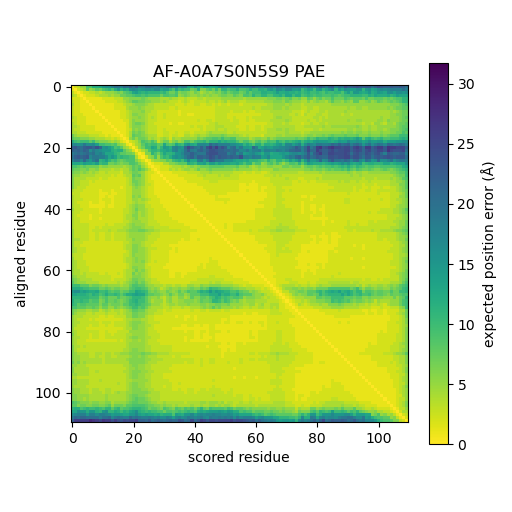 98.19 95 GLN A CA 1
ATOM 731 C C . GLN A 1 95 ? 1.558 -6.688 11.890 1.00 98.19 95 GLN A C 1
ATOM 733 O O . GLN A 1 95 ? 2.748 -6.400 11.954 1.00 98.19 95 GLN A O 1
ATOM 738 N N . HIS A 1 96 ? 0.741 -6.123 10.995 1.00 98.12 96 HIS A N 1
ATOM 739 C CA . HIS A 1 96 ? 1.244 -5.162 10.013 1.00 98.12 96 HIS A CA 1
ATOM 740 C C . HIS A 1 96 ? 1.766 -3.871 10.655 1.00 98.12 96 HIS A C 1
ATOM 742 O O . HIS A 1 96 ? 2.765 -3.340 10.184 1.00 98.12 96 HIS A O 1
ATOM 748 N N . ALA A 1 97 ? 1.151 -3.387 11.739 1.00 97.88 97 ALA A N 1
ATOM 749 C CA . ALA A 1 97 ? 1.663 -2.231 12.476 1.00 97.88 97 ALA A CA 1
ATOM 750 C C . ALA A 1 97 ? 3.060 -2.491 13.067 1.00 97.88 97 ALA A C 1
ATOM 752 O O . ALA A 1 97 ? 3.926 -1.626 12.977 1.00 97.88 97 ALA A O 1
ATOM 753 N N . ARG A 1 98 ? 3.290 -3.687 13.626 1.00 97.88 98 ARG A N 1
ATOM 754 C CA . ARG A 1 98 ? 4.605 -4.089 14.152 1.00 97.88 98 ARG A CA 1
ATOM 755 C C . ARG A 1 98 ? 5.654 -4.174 13.052 1.00 97.88 98 ARG A C 1
ATOM 757 O O . ARG A 1 98 ? 6.704 -3.567 13.192 1.00 97.88 98 ARG A O 1
ATOM 764 N N . CYS A 1 99 ? 5.335 -4.824 11.932 1.00 96.38 99 CYS A N 1
ATOM 765 C CA . CYS A 1 99 ? 6.253 -4.883 10.794 1.00 96.38 99 CYS A CA 1
ATOM 766 C C . CYS A 1 99 ? 6.602 -3.485 10.261 1.00 96.38 99 CYS A C 1
ATOM 768 O O . CYS A 1 99 ? 7.756 -3.223 9.951 1.00 96.38 99 CYS A O 1
ATOM 770 N N . ALA A 1 100 ? 5.629 -2.567 10.170 1.00 96.06 100 ALA A N 1
ATOM 771 C CA . ALA A 1 100 ? 5.908 -1.193 9.752 1.00 96.06 100 ALA A CA 1
ATOM 772 C C . ALA A 1 100 ? 6.884 -0.485 10.703 1.00 96.06 100 ALA A C 1
ATOM 774 O O . ALA A 1 100 ? 7.770 0.224 10.237 1.00 96.06 100 ALA A O 1
ATOM 775 N N . LEU A 1 101 ? 6.722 -0.682 12.016 1.00 95.81 101 LEU A N 1
ATOM 776 C CA . LEU A 1 101 ? 7.609 -0.109 13.025 1.00 95.81 101 LEU A CA 1
ATOM 777 C C . LEU A 1 101 ? 9.034 -0.660 12.895 1.00 95.81 101 LEU A C 1
ATOM 779 O O . LEU A 1 101 ? 9.969 0.124 12.783 1.00 95.81 101 LEU A O 1
ATOM 783 N N . GLU A 1 102 ? 9.178 -1.985 12.822 1.00 95.00 102 GLU A N 1
ATOM 784 C CA . GLU A 1 102 ? 10.475 -2.657 12.659 1.00 95.00 102 GLU A CA 1
ATOM 785 C C . GLU A 1 102 ? 11.223 -2.153 11.412 1.00 95.00 102 GLU A C 1
ATOM 787 O O . GLU A 1 102 ? 12.419 -1.878 11.474 1.00 95.00 102 GLU A O 1
ATOM 792 N N . LEU A 1 103 ? 10.517 -1.963 10.290 1.00 92.50 103 LEU A N 1
ATOM 793 C CA . LEU A 1 103 ? 11.100 -1.432 9.052 1.00 92.50 103 LEU A CA 1
ATOM 794 C C . LEU A 1 103 ? 11.588 0.019 9.204 1.00 92.50 103 LEU A C 1
ATOM 796 O O . LEU A 1 103 ? 12.668 0.361 8.723 1.00 92.50 103 LEU A O 1
ATOM 800 N N . VAL A 1 104 ? 10.812 0.878 9.877 1.00 90.50 104 VAL A N 1
ATOM 801 C CA . VAL A 1 104 ? 11.205 2.276 10.130 1.00 90.50 104 VAL A CA 1
ATOM 802 C C . VAL A 1 104 ? 12.427 2.340 11.045 1.00 90.50 104 VAL A C 1
ATOM 804 O O . VAL A 1 104 ? 13.363 3.088 10.762 1.00 90.50 104 VAL A O 1
ATOM 807 N N . GLU A 1 105 ? 12.456 1.535 12.105 1.00 90.00 105 GLU A N 1
ATOM 808 C CA . GLU A 1 105 ? 13.592 1.457 13.028 1.00 90.00 105 GLU A CA 1
ATOM 809 C C . GLU A 1 105 ? 14.869 1.000 12.312 1.00 90.00 105 GLU A C 1
ATOM 811 O O . GLU A 1 105 ? 15.913 1.641 12.447 1.00 90.00 105 GLU A O 1
ATOM 816 N N . GLN A 1 106 ? 14.781 -0.035 11.472 1.00 86.12 106 GLN A N 1
ATOM 817 C CA . GLN A 1 106 ? 15.910 -0.502 10.662 1.00 86.12 106 GLN A CA 1
ATOM 818 C C . GLN A 1 106 ? 16.430 0.585 9.715 1.00 86.12 106 GLN A C 1
ATOM 820 O O . GLN A 1 106 ? 17.637 0.802 9.647 1.00 86.12 106 GLN A O 1
ATOM 825 N N . SER A 1 107 ? 15.532 1.314 9.045 1.00 79.12 107 SER A N 1
ATOM 826 C CA . SER A 1 107 ? 15.914 2.402 8.131 1.00 79.12 107 SER A CA 1
ATOM 827 C C . SER A 1 107 ? 16.504 3.633 8.830 1.00 79.12 107 SER A C 1
ATOM 829 O O . SER A 1 1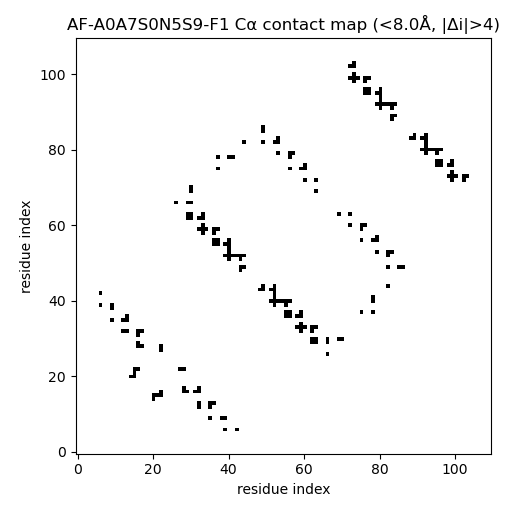07 ? 17.264 4.372 8.220 1.00 79.12 107 SER A O 1
ATOM 831 N N . SER A 1 108 ? 16.175 3.852 10.108 1.00 72.62 108 SER A N 1
ATOM 832 C CA . SER A 1 108 ? 16.685 4.982 10.905 1.00 72.62 108 SER A CA 1
ATOM 833 C C . SER A 1 108 ? 18.055 4.700 11.531 1.00 72.62 108 SER A C 1
ATOM 835 O O . SER A 1 108 ? 18.666 5.599 12.105 1.00 72.62 108 SER A O 1
ATOM 837 N N . THR A 1 109 ? 18.510 3.446 11.467 1.00 60.19 109 THR A N 1
ATOM 838 C CA . THR A 1 109 ? 19.761 2.977 12.083 1.00 60.19 109 THR A CA 1
ATOM 839 C C . THR A 1 109 ? 20.888 2.789 11.048 1.00 60.19 109 THR A C 1
ATOM 841 O O . THR A 1 109 ? 21.965 2.307 11.396 1.00 60.19 109 THR A O 1
ATOM 844 N N . GLN A 1 110 ? 20.658 3.170 9.786 1.00 50.88 110 GLN A N 1
ATOM 845 C CA . GLN A 1 110 ? 21.627 3.164 8.677 1.00 50.88 110 GLN A CA 1
ATOM 846 C C . GLN A 1 110 ? 22.050 4.584 8.299 1.00 50.88 110 GLN A C 1
ATOM 848 O O . GLN A 1 110 ? 23.247 4.750 7.971 1.00 50.88 110 GLN A O 1
#

Mean predicted aligned error: 4.74 Å

InterPro domains:
  IPR011990 Tetratricopeptide-like helical domain superfamily [G3DSA:1.25.40.10] (1-109)
  IPR011990 Tetratricopeptide-like helical domain superfamily [SSF48452] (3-106)
  IPR019734 Tetratricopeptide repeat [SM00028] (34-67)
  IPR019734 Tetratricopeptide repeat [SM00028] (74-107)

Radius of gyration: 14.38 Å; Cα contacts (8 Å, |Δi|>4): 116; chains: 1; bounding box: 37×25×38 Å

Sequence (110 aa):
EDYDKSYELLRKAEALTQPSAFLAEHKSRLNLRALTLNNLGCFYKSKGKLHAALKCLDKALKLELCCDEVDNPAGTHLNLCAILSQLGRHSSALQHARCALELVEQSSTQ

Secondary structure (DSSP, 8-state):
-HHHHHHHHHHHHHHHTSTTSS-S-HHHHHHHHHHHHHHHHHHHHHTT-HHHHHHHHHHHHHHHTT-S--S-HHHHHHHHHHHHHHTT-HHHHHHHHHHHHHHHHHHHT-